Protein AF-A0A8S0FKM6-F1 (afdb_monomer_lite)

Sequence (165 aa):
MLRVPEDDEEQQLEALRQFKQAQLLRIAAADIAGTLPVMKVSDHLTWLAEAMIDAVVQQAWVQMVARYGKPNHLNEREGRGFAVVGYGKLGGWELGYSSDLDLIFLHDCPMDAMTDGEREIDGRQFYLRLAQRIMHLFSTRTSSGILYEVDARLRPSGAAGMLSS

Structure (mmCIF, N/CA/C/O backbone):
data_AF-A0A8S0FKM6-F1
#
_entry.id   AF-A0A8S0FKM6-F1
#
loop_
_atom_site.group_PDB
_atom_site.id
_atom_site.type_symbol
_atom_site.label_atom_id
_atom_site.label_alt_id
_atom_site.label_comp_id
_atom_site.label_asym_id
_atom_site.label_entity_id
_atom_site.label_seq_id
_atom_site.pdbx_PDB_ins_code
_atom_site.Cartn_x
_atom_site.Cartn_y
_atom_site.Cartn_z
_atom_site.occupancy
_atom_site.B_iso_or_equiv
_atom_site.auth_seq_id
_atom_site.auth_comp_id
_atom_site.auth_asym_id
_atom_site.auth_atom_id
_atom_site.pdbx_PDB_model_num
ATOM 1 N N . MET A 1 1 ? -22.240 -9.990 -7.623 1.00 38.94 1 MET A N 1
ATOM 2 C CA . MET A 1 1 ? -21.030 -9.168 -7.414 1.00 38.94 1 MET A CA 1
ATOM 3 C C . MET A 1 1 ? -20.635 -8.598 -8.764 1.00 38.94 1 MET A C 1
ATOM 5 O O . MET A 1 1 ? -20.341 -9.389 -9.650 1.00 38.94 1 MET A O 1
ATOM 9 N N . LEU A 1 2 ? -20.727 -7.276 -8.960 1.00 46.53 2 LEU A N 1
ATOM 10 C CA . LEU A 1 2 ? -20.174 -6.638 -10.160 1.00 46.53 2 LEU A CA 1
ATOM 11 C C . LEU A 1 2 ? -18.653 -6.823 -10.123 1.00 46.53 2 LEU A C 1
ATOM 13 O O . LEU A 1 2 ? -18.017 -6.458 -9.138 1.00 46.53 2 LEU A O 1
ATOM 17 N N . ARG A 1 3 ? -18.090 -7.435 -11.163 1.00 65.31 3 ARG A N 1
ATOM 18 C CA . ARG A 1 3 ? -16.643 -7.538 -11.342 1.00 65.31 3 ARG A CA 1
ATOM 19 C C . ARG A 1 3 ? -16.180 -6.181 -11.875 1.00 65.31 3 ARG A C 1
ATOM 21 O O . ARG A 1 3 ? -16.678 -5.755 -12.914 1.00 65.31 3 ARG A O 1
ATOM 28 N N . VAL A 1 4 ? -15.320 -5.484 -11.134 1.00 70.00 4 VAL A N 1
ATOM 29 C CA . VAL A 1 4 ? -14.743 -4.212 -11.595 1.00 70.00 4 VAL A CA 1
ATOM 30 C C . VAL A 1 4 ? -13.893 -4.507 -12.836 1.00 70.00 4 VAL A C 1
ATOM 32 O O . VAL A 1 4 ? -13.130 -5.476 -12.791 1.00 70.00 4 VAL A O 1
ATOM 35 N N . PRO A 1 5 ? -14.036 -3.749 -13.937 1.00 72.50 5 PRO A N 1
ATOM 36 C CA . PRO A 1 5 ? -13.215 -3.943 -15.128 1.00 72.50 5 PRO A CA 1
ATOM 37 C C . PRO A 1 5 ? -11.721 -3.878 -14.789 1.00 72.50 5 PRO A C 1
ATOM 39 O O . PRO A 1 5 ? -11.285 -3.006 -14.037 1.00 72.50 5 PRO A O 1
ATOM 42 N N . GLU A 1 6 ? -10.933 -4.810 -15.325 1.00 69.69 6 GLU A N 1
ATOM 43 C CA . GLU A 1 6 ? -9.497 -4.896 -15.017 1.00 69.69 6 GLU A CA 1
ATOM 44 C C . GLU A 1 6 ? -8.694 -3.729 -15.622 1.00 69.69 6 GLU A C 1
ATOM 46 O O . GLU A 1 6 ? -7.663 -3.343 -15.071 1.00 69.69 6 GLU A O 1
ATOM 51 N N . ASP A 1 7 ? -9.230 -3.116 -16.680 1.00 74.56 7 ASP A N 1
ATOM 52 C CA . ASP A 1 7 ? -8.584 -2.052 -17.454 1.00 74.56 7 ASP A CA 1
ATOM 53 C C . ASP A 1 7 ? -8.965 -0.631 -16.994 1.00 74.56 7 ASP A C 1
ATOM 55 O O . ASP A 1 7 ? -8.400 0.349 -17.481 1.00 74.56 7 ASP A O 1
ATOM 59 N N . ASP A 1 8 ? -9.917 -0.498 -16.061 1.00 84.62 8 ASP A N 1
ATOM 60 C CA . ASP A 1 8 ? -10.377 0.797 -15.548 1.00 84.62 8 ASP A CA 1
ATOM 61 C C . ASP A 1 8 ? -9.765 1.086 -14.170 1.00 84.62 8 ASP A C 1
ATOM 63 O O . ASP A 1 8 ? -10.260 0.669 -13.119 1.00 84.62 8 ASP A O 1
ATOM 67 N N . GLU A 1 9 ? -8.645 1.807 -14.186 1.00 83.69 9 GLU A N 1
ATOM 68 C CA . GLU A 1 9 ? -7.912 2.197 -12.983 1.00 83.69 9 GLU A CA 1
ATOM 69 C C . GLU A 1 9 ? -8.753 3.025 -12.010 1.00 83.69 9 GLU A C 1
ATOM 71 O O . GLU A 1 9 ? -8.644 2.828 -10.798 1.00 83.69 9 GLU A O 1
ATOM 76 N N . GLU A 1 10 ? -9.583 3.938 -12.517 1.00 85.25 10 GLU A N 1
ATOM 77 C CA . GLU A 1 10 ? -10.393 4.821 -11.682 1.00 85.25 10 GLU A CA 1
ATOM 78 C C . GLU A 1 10 ? -11.439 4.007 -10.917 1.00 85.25 10 GLU A C 1
ATOM 80 O O . GLU A 1 10 ? -11.568 4.154 -9.699 1.00 85.25 10 GLU A O 1
ATOM 85 N N . GLN A 1 11 ? -12.108 3.069 -11.594 1.00 87.75 11 GLN A N 1
ATOM 86 C CA . GLN A 1 11 ? -13.060 2.169 -10.944 1.00 87.75 11 GLN A CA 1
ATOM 87 C C . GLN A 1 11 ? -12.388 1.223 -9.943 1.00 87.75 11 GLN A C 1
ATOM 89 O O . GLN A 1 11 ? -12.953 0.967 -8.877 1.00 87.75 11 GLN A O 1
ATOM 94 N N . GLN A 1 12 ? -11.183 0.718 -10.231 1.00 88.44 12 GLN A N 1
ATOM 95 C CA . GLN A 1 12 ? -10.432 -0.101 -9.270 1.00 88.44 12 GLN A CA 1
ATOM 96 C C . GLN A 1 12 ? -10.059 0.692 -8.017 1.00 88.44 12 GLN A C 1
ATOM 98 O O . GLN A 1 12 ? -10.246 0.221 -6.891 1.00 88.44 12 GLN A O 1
ATOM 103 N N . LEU A 1 13 ? -9.578 1.921 -8.203 1.00 88.75 13 LEU A N 1
ATOM 104 C CA . LEU A 1 13 ? -9.240 2.825 -7.111 1.00 88.75 13 LEU A CA 1
ATOM 105 C C . LEU A 1 13 ? -10.466 3.168 -6.261 1.00 88.75 13 LEU A C 1
ATOM 107 O O . LEU A 1 13 ? -10.387 3.155 -5.027 1.00 88.75 13 LEU A O 1
ATOM 111 N N . GLU A 1 14 ? -11.591 3.463 -6.898 1.00 91.81 14 GLU A N 1
ATOM 112 C CA . GLU A 1 14 ? -12.848 3.752 -6.217 1.00 91.81 14 GLU A CA 1
ATOM 113 C C . GLU A 1 14 ? -13.343 2.524 -5.431 1.00 91.81 14 GLU A C 1
ATOM 115 O O . GLU A 1 14 ? -13.684 2.646 -4.254 1.00 91.81 14 GLU A O 1
ATOM 120 N N . ALA A 1 15 ? -13.275 1.320 -6.010 1.00 92.50 15 ALA A N 1
ATOM 121 C CA . ALA A 1 15 ? -13.675 0.084 -5.337 1.00 92.50 15 ALA A CA 1
ATOM 122 C C . ALA A 1 15 ? -12.842 -0.210 -4.076 1.00 92.50 15 ALA A C 1
ATOM 124 O O . ALA A 1 15 ? -13.405 -0.566 -3.036 1.00 92.50 15 ALA A O 1
ATOM 125 N N . LEU A 1 16 ? -11.518 -0.011 -4.124 1.00 93.00 16 LEU A N 1
ATOM 126 C CA . LEU A 1 16 ? -10.648 -0.164 -2.948 1.00 93.00 16 LEU A CA 1
ATOM 127 C C . LEU A 1 16 ? -11.023 0.818 -1.830 1.00 93.00 16 LEU A C 1
ATOM 129 O O . LEU A 1 16 ? -11.056 0.452 -0.653 1.00 93.00 16 LEU A O 1
ATOM 133 N N . ARG A 1 17 ? -11.357 2.062 -2.186 1.00 93.62 17 ARG A N 1
ATOM 134 C CA . ARG A 1 17 ? -11.758 3.091 -1.214 1.00 93.62 17 ARG A CA 1
ATOM 135 C C . ARG A 1 17 ? -13.113 2.782 -0.597 1.00 93.62 17 ARG A C 1
ATOM 137 O O . ARG A 1 17 ? -13.242 2.841 0.624 1.00 93.62 17 ARG A O 1
ATOM 144 N N . GLN A 1 18 ? -14.092 2.387 -1.406 1.00 93.94 18 GLN A N 1
ATOM 145 C CA . GLN A 1 18 ? -15.401 1.953 -0.916 1.00 93.94 18 GLN A CA 1
ATOM 146 C C . GLN A 1 18 ? -15.272 0.751 0.022 1.00 93.94 18 GLN A C 1
ATOM 148 O O . GLN A 1 18 ? -15.884 0.733 1.091 1.00 93.94 18 GLN A O 1
ATOM 153 N N . PHE A 1 19 ? -14.425 -0.222 -0.329 1.00 95.12 19 PHE A N 1
ATOM 154 C CA . PHE A 1 19 ? -14.146 -1.366 0.529 1.00 95.12 19 PHE A CA 1
ATOM 155 C C . PHE A 1 19 ? -13.530 -0.936 1.864 1.00 95.12 19 PHE A C 1
ATOM 157 O O . PHE A 1 19 ? -14.043 -1.330 2.914 1.00 95.12 19 PHE A O 1
ATOM 164 N N . LYS A 1 20 ? -12.493 -0.085 1.849 1.00 95.19 20 LYS A N 1
ATOM 165 C CA . LYS A 1 20 ? -11.890 0.459 3.075 1.00 95.19 20 LYS A CA 1
ATOM 166 C C . LYS A 1 20 ? -12.948 1.123 3.960 1.00 95.19 20 LYS A C 1
ATOM 168 O O . LYS A 1 20 ? -13.048 0.781 5.135 1.00 95.19 20 LYS A O 1
ATOM 173 N N . GLN A 1 21 ? -13.748 2.037 3.411 1.00 94.56 21 GLN A N 1
ATOM 174 C CA . GLN A 1 21 ? -14.770 2.763 4.175 1.00 94.56 21 GLN A CA 1
ATOM 175 C C . GLN A 1 21 ? -15.820 1.818 4.771 1.00 94.56 21 GLN A C 1
ATOM 177 O O . GLN A 1 21 ? -16.169 1.939 5.945 1.00 94.56 21 GLN A O 1
ATOM 182 N N . ALA A 1 22 ? -16.270 0.824 4.001 1.00 95.56 22 ALA A N 1
ATOM 183 C CA . ALA A 1 22 ? -17.206 -0.183 4.486 1.00 95.56 22 ALA A CA 1
ATOM 184 C C . ALA A 1 22 ? -16.621 -1.015 5.641 1.00 95.56 22 ALA A C 1
ATOM 186 O O . ALA A 1 22 ? -17.323 -1.287 6.615 1.00 95.56 22 ALA A O 1
ATOM 187 N N . GLN A 1 23 ? -15.344 -1.409 5.568 1.00 96.25 23 GLN A N 1
ATOM 188 C CA . GLN A 1 23 ? -14.696 -2.148 6.656 1.00 96.25 23 GLN A CA 1
ATOM 189 C C . GLN A 1 23 ? -14.466 -1.275 7.890 1.00 96.25 23 GLN A C 1
ATOM 191 O O . GLN A 1 23 ? -14.756 -1.726 8.995 1.00 96.25 23 GLN A O 1
ATOM 196 N N . LEU A 1 24 ? -14.035 -0.020 7.726 1.00 95.00 24 LEU A N 1
ATOM 197 C CA . LEU A 1 24 ? -13.891 0.914 8.847 1.00 95.00 24 LEU A CA 1
ATOM 198 C C . LEU A 1 24 ? -15.218 1.118 9.580 1.00 95.00 24 LEU A C 1
ATOM 200 O O . LEU A 1 24 ? -15.252 1.039 10.805 1.00 95.00 24 LEU A O 1
ATOM 204 N N . LEU A 1 25 ? -16.315 1.303 8.838 1.00 95.19 25 LEU A N 1
ATOM 205 C CA . LEU A 1 25 ? -17.650 1.417 9.419 1.00 95.19 25 LEU A CA 1
ATOM 206 C C . LEU A 1 25 ? -18.032 0.159 10.207 1.00 95.19 25 LEU A C 1
ATOM 208 O O . LEU A 1 25 ? -18.565 0.265 11.307 1.00 95.19 25 LEU A O 1
ATOM 212 N N . ARG A 1 26 ? -17.752 -1.033 9.669 1.00 94.81 26 ARG A N 1
AT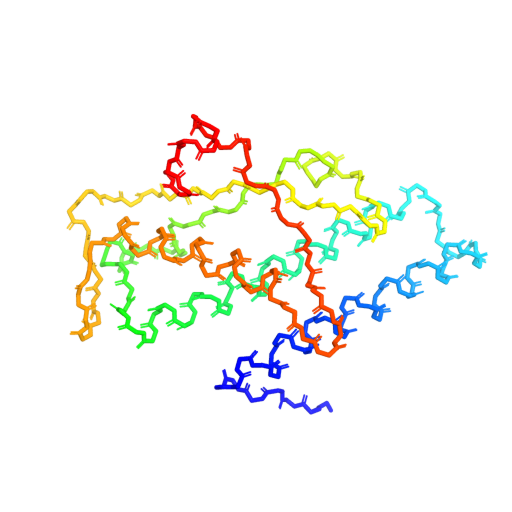OM 213 C CA . ARG A 1 26 ? -18.043 -2.304 10.351 1.00 94.81 26 ARG A CA 1
ATOM 214 C C . ARG A 1 26 ? -17.224 -2.479 11.626 1.00 94.81 26 ARG A C 1
ATOM 216 O O . ARG A 1 26 ? -17.784 -2.910 12.628 1.00 94.81 26 ARG A O 1
ATOM 223 N N . ILE A 1 27 ? -15.935 -2.143 11.591 1.00 94.19 27 ILE A N 1
ATOM 224 C CA . ILE A 1 27 ? -15.045 -2.208 12.758 1.00 94.19 27 ILE A CA 1
ATOM 225 C C . ILE A 1 27 ? -15.536 -1.229 13.832 1.00 94.19 27 ILE A C 1
ATOM 227 O O . ILE A 1 27 ? -15.757 -1.642 14.967 1.00 94.19 27 ILE A O 1
ATOM 231 N N . ALA A 1 28 ? -15.817 0.022 13.455 1.00 93.62 28 ALA A N 1
ATOM 232 C CA . ALA A 1 28 ? -16.318 1.045 14.371 1.00 93.62 28 ALA A CA 1
ATOM 233 C C . ALA A 1 28 ? -17.689 0.690 14.964 1.00 93.62 28 ALA A C 1
ATOM 235 O O . ALA A 1 28 ? -17.916 0.860 16.158 1.00 93.62 28 ALA A O 1
ATOM 236 N N . ALA A 1 29 ? -18.606 0.159 14.153 1.00 94.56 29 ALA A N 1
ATOM 237 C CA . ALA A 1 29 ? -19.908 -0.285 14.635 1.00 94.56 29 ALA A CA 1
ATOM 238 C C . ALA A 1 29 ? -19.778 -1.451 15.626 1.00 94.56 29 ALA A C 1
ATOM 240 O O . ALA A 1 29 ? -20.476 -1.468 16.638 1.00 94.56 29 ALA A O 1
ATOM 241 N N . ALA A 1 30 ? -18.881 -2.406 15.360 1.00 92.75 30 ALA A N 1
ATOM 242 C CA . ALA A 1 30 ? -18.658 -3.546 16.242 1.00 92.75 30 ALA A CA 1
ATOM 243 C C . ALA A 1 30 ? -18.027 -3.139 17.584 1.00 92.75 30 ALA A C 1
ATOM 245 O O . ALA A 1 30 ? -18.409 -3.697 18.616 1.00 92.75 30 ALA A O 1
ATOM 246 N N . ASP A 1 31 ? -17.115 -2.164 17.557 1.00 92.88 31 ASP A N 1
ATOM 247 C CA . ASP A 1 31 ? -16.485 -1.530 18.723 1.00 92.88 31 ASP A CA 1
ATOM 248 C C . ASP A 1 31 ? -17.529 -0.790 19.581 1.00 92.88 31 ASP A C 1
ATOM 250 O O . ASP A 1 31 ? -17.729 -1.119 20.750 1.00 92.88 31 ASP A O 1
ATOM 254 N N . ILE A 1 32 ? -18.322 0.103 18.972 1.00 92.75 32 ILE A N 1
ATOM 255 C CA . ILE A 1 32 ? -19.393 0.852 19.661 1.00 92.75 32 ILE A CA 1
ATOM 256 C C . ILE A 1 32 ? -20.467 -0.082 20.237 1.00 92.75 32 ILE A C 1
ATOM 258 O O . ILE A 1 32 ? -20.979 0.158 21.330 1.00 92.75 32 ILE A O 1
ATOM 262 N N . ALA A 1 33 ? -20.816 -1.155 19.523 1.00 94.25 33 ALA A N 1
ATOM 263 C CA . ALA A 1 33 ? -21.779 -2.149 19.992 1.00 94.25 33 ALA A CA 1
ATOM 264 C C . ALA A 1 33 ? -21.212 -3.091 21.075 1.00 94.25 33 ALA A C 1
ATOM 266 O O . ALA A 1 33 ? -21.949 -3.933 21.587 1.00 94.25 33 ALA A O 1
ATOM 267 N N . GLY A 1 34 ? -19.915 -3.002 21.400 1.00 90.88 34 GLY A N 1
ATOM 268 C CA . GLY A 1 34 ? -19.243 -3.884 22.360 1.00 90.88 34 GLY A CA 1
ATOM 269 C C . GLY A 1 34 ? -19.083 -5.332 21.881 1.00 90.88 34 GLY A C 1
ATOM 270 O O . GLY A 1 34 ? -18.774 -6.220 22.672 1.00 90.88 34 GLY A O 1
ATOM 271 N N . THR A 1 35 ? -19.304 -5.588 20.590 1.00 92.75 35 THR A N 1
ATOM 272 C CA . THR A 1 35 ? -19.178 -6.920 19.968 1.00 92.75 35 THR A CA 1
ATOM 273 C C . THR A 1 35 ? -17.753 -7.232 19.509 1.00 92.75 35 THR A C 1
ATOM 275 O O . THR A 1 35 ? -17.421 -8.396 19.290 1.00 92.75 35 THR A O 1
ATOM 278 N N . LEU A 1 36 ? -16.904 -6.206 19.400 1.00 87.56 36 LEU A N 1
ATOM 279 C CA . LEU A 1 36 ? -15.470 -6.318 19.173 1.00 87.56 36 LEU A CA 1
ATOM 280 C C . LEU A 1 36 ? -14.733 -5.722 20.381 1.00 87.56 36 LEU A C 1
ATOM 282 O O . LEU A 1 36 ? -14.937 -4.549 20.685 1.00 87.56 36 LEU A O 1
ATOM 286 N N . PRO A 1 37 ? -13.873 -6.484 21.079 1.00 86.75 37 PRO A N 1
ATOM 287 C CA . PRO A 1 37 ? -13.053 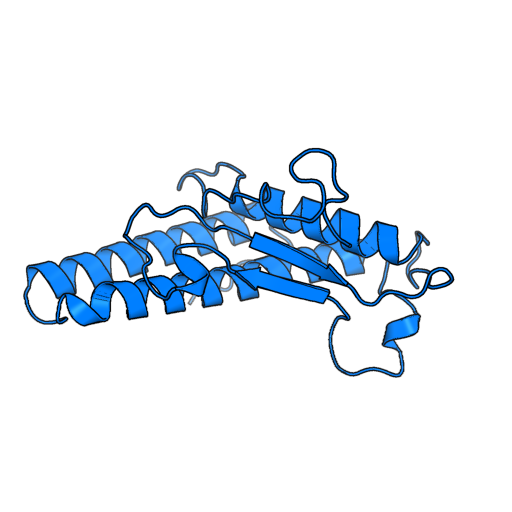-5.921 22.144 1.00 86.75 37 PRO A CA 1
ATOM 288 C C . PRO A 1 37 ? -12.137 -4.821 21.600 1.00 86.75 37 PRO A C 1
ATOM 290 O O . PRO A 1 37 ? -11.469 -5.034 20.591 1.00 86.75 37 PRO A O 1
ATOM 293 N N . VAL A 1 38 ? -12.024 -3.693 22.307 1.00 83.69 38 VAL A N 1
ATOM 294 C CA . VAL A 1 38 ? -11.165 -2.561 21.900 1.00 83.69 38 VAL A CA 1
ATOM 295 C C . VAL A 1 38 ? -9.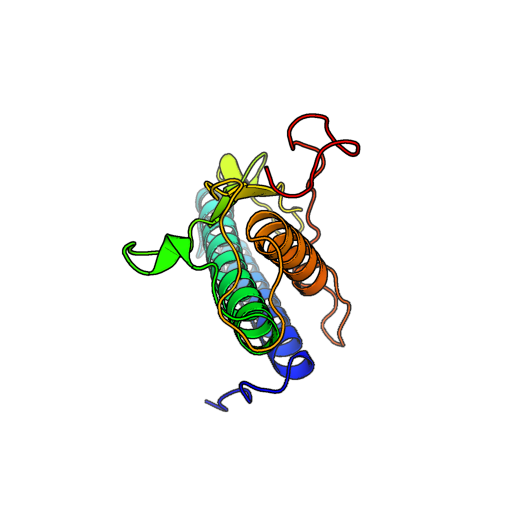718 -2.986 21.616 1.00 83.69 38 VAL A C 1
ATOM 297 O O . VAL A 1 38 ? -9.104 -2.534 20.657 1.00 83.69 38 VAL A O 1
ATOM 300 N N . MET A 1 39 ? -9.205 -3.959 22.377 1.00 83.12 39 MET A N 1
ATOM 301 C CA . MET A 1 39 ? -7.864 -4.535 22.199 1.00 83.12 39 MET A CA 1
ATOM 302 C C . MET A 1 39 ? -7.669 -5.254 20.855 1.00 83.12 39 MET A C 1
ATOM 304 O O . MET A 1 39 ? -6.542 -5.558 20.490 1.00 83.12 39 MET A O 1
ATOM 308 N N . LYS A 1 40 ? -8.754 -5.563 20.138 1.00 90.94 40 LYS A N 1
ATOM 309 C CA . LYS A 1 40 ? -8.749 -6.199 18.816 1.00 90.94 40 LYS A CA 1
ATOM 310 C C . LYS A 1 40 ? -8.980 -5.219 17.674 1.00 90.94 40 LYS A C 1
ATOM 312 O O . LYS A 1 40 ? -8.784 -5.593 16.523 1.00 90.94 40 LYS A O 1
ATOM 317 N N . VAL A 1 41 ? -9.352 -3.972 17.953 1.00 92.88 41 VAL A N 1
ATOM 318 C CA . VAL A 1 41 ? -9.590 -2.969 16.905 1.00 92.88 41 VAL A CA 1
ATOM 319 C C . VAL A 1 41 ? -8.321 -2.736 16.081 1.00 92.88 41 VAL A C 1
ATOM 321 O O . VAL A 1 41 ? -8.381 -2.819 14.855 1.00 92.88 41 VAL A O 1
ATOM 324 N N . SER A 1 42 ? -7.169 -2.546 16.732 1.00 93.12 42 SER A N 1
ATOM 325 C CA . SER A 1 42 ? -5.886 -2.349 16.041 1.00 93.12 42 SER A CA 1
ATOM 326 C C . SER A 1 42 ? -5.483 -3.552 15.189 1.00 93.12 42 SER A C 1
ATOM 328 O O . SER A 1 42 ? -5.018 -3.361 14.065 1.00 93.12 42 SER A O 1
ATOM 330 N N . ASP A 1 43 ? -5.742 -4.781 15.657 1.00 94.25 43 ASP A N 1
ATOM 331 C CA . ASP A 1 43 ? -5.517 -6.000 14.868 1.00 94.25 43 ASP A CA 1
ATOM 332 C C . ASP A 1 43 ? -6.332 -5.935 13.567 1.00 94.25 43 ASP A C 1
ATOM 334 O O . ASP A 1 43 ? -5.784 -6.060 12.475 1.00 94.25 43 ASP A O 1
ATOM 338 N N . HIS A 1 44 ? -7.643 -5.683 13.660 1.00 94.81 44 HIS A N 1
ATOM 339 C CA . HIS A 1 44 ? -8.532 -5.610 12.494 1.00 94.81 44 HIS A CA 1
ATOM 340 C C . HIS A 1 44 ? -8.140 -4.502 11.509 1.00 94.81 44 HIS A C 1
ATOM 342 O O . HIS A 1 44 ? -8.224 -4.697 10.295 1.00 94.81 44 HIS A O 1
ATOM 348 N N . LEU A 1 45 ? -7.709 -3.348 12.017 1.00 95.75 45 LEU A N 1
ATOM 349 C CA . LEU A 1 45 ? -7.231 -2.242 11.189 1.00 95.75 45 LEU A CA 1
ATOM 350 C C . LEU A 1 45 ? -5.902 -2.576 10.502 1.00 95.75 45 LEU A C 1
ATOM 352 O O . LEU A 1 45 ? -5.709 -2.195 9.348 1.00 95.75 45 LEU A O 1
ATOM 356 N N . THR A 1 46 ? -5.025 -3.321 11.175 1.00 95.44 46 THR A N 1
ATOM 357 C CA . THR A 1 46 ? -3.748 -3.793 10.623 1.00 95.44 46 THR A CA 1
ATOM 358 C C . THR A 1 46 ? -3.972 -4.805 9.507 1.00 95.44 46 THR A C 1
ATOM 360 O O . THR A 1 46 ? -3.493 -4.591 8.395 1.00 95.44 46 THR A O 1
ATOM 363 N N . TRP A 1 47 ? -4.822 -5.810 9.730 1.00 96.25 47 TRP A N 1
ATOM 364 C CA . TRP A 1 47 ? -5.221 -6.760 8.685 1.00 96.25 47 TRP A CA 1
ATOM 365 C C . TRP A 1 47 ? -5.850 -6.073 7.470 1.00 96.25 47 TRP A C 1
ATOM 367 O O . TRP A 1 47 ? -5.578 -6.440 6.326 1.00 96.25 47 TRP A O 1
ATOM 377 N N . LEU A 1 48 ? -6.693 -5.061 7.704 1.00 96.44 48 LEU A N 1
ATOM 378 C CA . LEU A 1 48 ? -7.277 -4.272 6.625 1.00 96.44 48 LEU A CA 1
ATOM 379 C C . LEU A 1 48 ? -6.192 -3.540 5.827 1.00 96.44 48 LEU A C 1
ATOM 381 O O . LEU A 1 48 ? -6.219 -3.583 4.599 1.00 96.44 48 LEU A O 1
ATOM 385 N N . ALA A 1 49 ? -5.247 -2.884 6.502 1.00 95.88 49 ALA A N 1
ATOM 386 C CA . ALA A 1 49 ? -4.160 -2.169 5.843 1.00 95.88 49 ALA A CA 1
ATOM 387 C C . ALA A 1 49 ? -3.282 -3.110 5.003 1.00 95.88 49 ALA A C 1
ATOM 389 O O . ALA A 1 49 ? -3.004 -2.792 3.849 1.00 95.88 49 ALA A O 1
ATOM 390 N N . GLU A 1 50 ? -2.916 -4.282 5.525 1.00 96.06 50 GLU A N 1
ATOM 391 C CA . GLU A 1 50 ? -2.138 -5.288 4.789 1.00 96.06 50 GLU A CA 1
ATOM 392 C C . GLU A 1 50 ? -2.862 -5.776 3.529 1.00 96.06 50 GLU A C 1
ATOM 394 O O . GLU A 1 50 ? -2.272 -5.800 2.448 1.00 96.06 50 GLU A O 1
ATOM 399 N N . ALA A 1 51 ? -4.162 -6.075 3.628 1.00 96.69 51 ALA A N 1
ATOM 400 C CA . ALA A 1 51 ? -4.966 -6.471 2.472 1.00 96.69 51 ALA A CA 1
ATOM 401 C C . ALA A 1 51 ? -5.043 -5.362 1.406 1.00 96.69 51 ALA A C 1
ATOM 403 O O . ALA A 1 51 ? -5.032 -5.643 0.207 1.00 96.69 51 ALA A O 1
ATOM 404 N N . MET A 1 52 ? -5.108 -4.093 1.825 1.00 95.94 52 MET A N 1
ATOM 405 C CA . MET A 1 52 ? -5.075 -2.960 0.896 1.00 95.94 52 MET A CA 1
ATOM 406 C C . MET A 1 52 ? -3.696 -2.794 0.249 1.00 95.94 52 MET A C 1
ATOM 408 O O . MET A 1 52 ? -3.627 -2.510 -0.945 1.00 95.94 52 MET A O 1
ATOM 412 N N . ILE A 1 53 ? -2.608 -2.992 0.999 1.00 96.44 53 ILE A N 1
ATOM 413 C CA . ILE A 1 53 ? -1.241 -2.962 0.461 1.00 96.44 53 ILE A CA 1
ATOM 414 C C . ILE A 1 53 ? -1.064 -4.039 -0.605 1.00 96.44 53 ILE A C 1
ATOM 416 O O . ILE A 1 53 ? -0.602 -3.719 -1.700 1.00 96.44 53 ILE A O 1
ATOM 420 N N . ASP A 1 54 ? -1.477 -5.275 -0.332 1.00 96.75 54 ASP A N 1
ATOM 421 C CA . ASP A 1 54 ? -1.372 -6.371 -1.298 1.00 96.75 54 ASP A CA 1
ATOM 422 C C . ASP A 1 54 ? -2.127 -6.058 -2.601 1.00 96.75 54 ASP A C 1
ATOM 424 O O . ASP A 1 54 ? -1.556 -6.129 -3.694 1.00 96.75 54 ASP A O 1
ATOM 428 N N . ALA A 1 55 ? -3.374 -5.587 -2.489 1.00 95.94 55 ALA A N 1
ATOM 429 C CA . ALA A 1 55 ? -4.185 -5.217 -3.646 1.00 95.94 55 ALA A CA 1
ATOM 430 C C . ALA A 1 55 ? -3.566 -4.069 -4.466 1.00 95.94 55 ALA A C 1
ATOM 432 O O . ALA A 1 55 ? -3.535 -4.127 -5.697 1.00 95.94 55 ALA A O 1
ATOM 433 N N . VAL A 1 56 ? -3.024 -3.041 -3.804 1.00 96.31 56 VAL A N 1
ATOM 434 C CA . VAL A 1 56 ? -2.361 -1.915 -4.482 1.00 96.31 56 VAL A CA 1
ATOM 435 C C . VAL A 1 56 ? -1.070 -2.360 -5.169 1.00 96.31 56 VAL A C 1
ATOM 437 O O . VAL A 1 56 ? -0.820 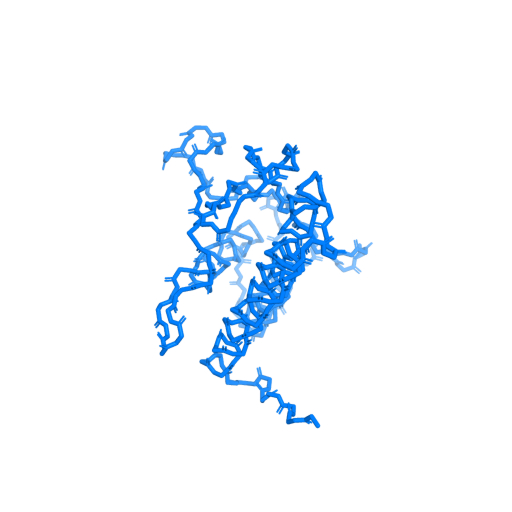-1.968 -6.310 1.00 96.31 56 VAL A O 1
ATOM 440 N N . VAL A 1 57 ? -0.254 -3.192 -4.516 1.00 96.81 57 VAL A N 1
ATOM 441 C CA . VAL A 1 57 ? 0.976 -3.739 -5.111 1.00 96.81 57 VAL A CA 1
ATOM 442 C C . VAL A 1 57 ? 0.637 -4.597 -6.327 1.00 96.81 57 VAL A C 1
ATOM 444 O O . VAL A 1 57 ? 1.288 -4.463 -7.363 1.00 96.81 57 VAL A O 1
ATOM 447 N N . GLN A 1 58 ? -0.394 -5.441 -6.237 1.00 95.69 58 GLN A N 1
ATOM 448 C CA . GLN A 1 58 ? -0.898 -6.235 -7.357 1.00 95.69 58 GLN A CA 1
ATOM 449 C C . GLN A 1 58 ? -1.299 -5.345 -8.540 1.00 95.69 58 GLN A C 1
ATOM 451 O O . GLN A 1 58 ? -0.870 -5.593 -9.668 1.00 95.69 58 GLN A O 1
ATOM 456 N N . GLN A 1 59 ? -2.093 -4.304 -8.291 1.00 94.62 59 GLN A N 1
ATOM 457 C CA . GLN A 1 59 ? -2.563 -3.395 -9.334 1.00 94.62 59 GLN A CA 1
ATOM 458 C C . GLN A 1 59 ? -1.400 -2.636 -9.991 1.00 94.62 59 GLN A C 1
ATOM 460 O O . GLN A 1 59 ? -1.285 -2.606 -11.218 1.00 94.62 59 GLN A O 1
ATOM 465 N N . ALA A 1 60 ? -0.493 -2.075 -9.187 1.00 96.12 60 ALA A N 1
ATOM 466 C CA . ALA A 1 60 ? 0.689 -1.383 -9.690 1.00 96.12 60 ALA A CA 1
ATOM 467 C C . ALA A 1 60 ? 1.589 -2.320 -10.509 1.00 96.12 60 ALA A C 1
ATOM 469 O O . ALA A 1 60 ? 2.087 -1.932 -11.565 1.00 96.12 60 ALA A O 1
ATOM 470 N N . TRP A 1 61 ? 1.759 -3.566 -10.058 1.00 96.69 61 TRP A N 1
ATOM 471 C CA . TRP A 1 61 ? 2.545 -4.578 -10.757 1.00 96.69 61 TRP A CA 1
ATOM 4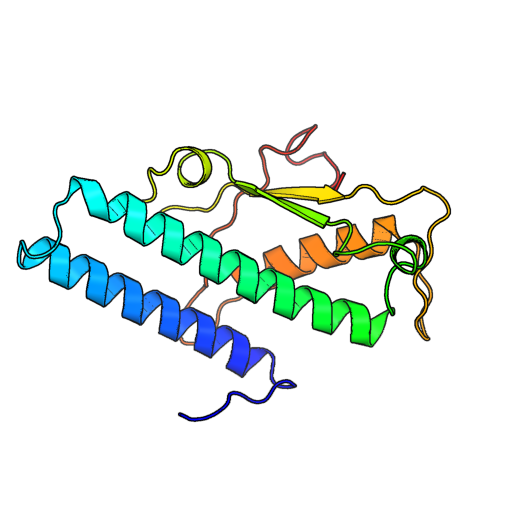72 C C . TRP A 1 61 ? 1.990 -4.873 -12.149 1.00 96.69 61 TRP A C 1
ATOM 474 O O . TRP A 1 61 ? 2.738 -4.812 -13.122 1.00 96.69 61 TRP A O 1
ATOM 484 N N . VAL A 1 62 ? 0.684 -5.139 -12.260 1.00 95.12 62 VAL A N 1
ATOM 485 C CA . VAL A 1 62 ? 0.023 -5.407 -13.550 1.00 95.12 62 VAL A CA 1
ATOM 486 C C . VAL A 1 62 ? 0.247 -4.249 -14.524 1.00 95.12 62 VAL A C 1
ATOM 488 O O . VAL A 1 62 ? 0.642 -4.473 -15.666 1.00 95.12 62 VAL A O 1
ATOM 491 N N . GLN A 1 63 ? 0.089 -3.009 -14.060 1.00 93.56 63 GLN A N 1
ATOM 492 C CA . GLN A 1 63 ? 0.273 -1.816 -14.888 1.00 93.56 63 GLN A CA 1
ATOM 493 C C . GLN A 1 63 ? 1.728 -1.613 -15.333 1.00 93.56 63 GLN A C 1
ATOM 495 O O . GLN A 1 63 ? 1.978 -1.198 -16.466 1.00 93.56 63 GLN A O 1
ATOM 500 N N . MET A 1 64 ? 2.700 -1.891 -14.459 1.00 95.69 64 MET A N 1
ATOM 501 C CA . MET A 1 64 ? 4.118 -1.801 -14.818 1.00 95.69 64 MET A CA 1
ATOM 502 C C . MET A 1 64 ? 4.510 -2.893 -15.812 1.00 95.69 64 MET A C 1
ATOM 504 O O . MET A 1 64 ? 5.159 -2.589 -16.811 1.00 95.69 64 MET A O 1
ATOM 508 N N . VAL A 1 65 ? 4.061 -4.131 -15.592 1.00 95.94 65 VAL A N 1
ATOM 509 C CA . VAL A 1 65 ? 4.343 -5.258 -16.490 1.00 95.94 65 VAL A CA 1
ATOM 510 C C . VAL A 1 65 ? 3.710 -5.059 -17.862 1.00 95.94 65 VAL A C 1
ATOM 512 O O . VAL A 1 65 ? 4.377 -5.287 -18.864 1.00 95.94 65 VAL A O 1
ATOM 515 N N . ALA A 1 66 ? 2.473 -4.565 -17.935 1.00 94.19 66 ALA A N 1
ATOM 516 C CA . ALA A 1 66 ? 1.821 -4.278 -19.213 1.00 94.19 66 ALA A CA 1
ATOM 517 C C . ALA A 1 66 ? 2.603 -3.261 -20.067 1.00 94.19 66 ALA A C 1
ATOM 519 O O . ALA A 1 66 ? 2.534 -3.297 -21.292 1.00 94.19 66 ALA A O 1
ATOM 520 N N . ARG A 1 67 ? 3.352 -2.352 -19.430 1.00 94.81 67 ARG A N 1
ATOM 521 C CA . ARG A 1 67 ? 4.086 -1.280 -20.114 1.00 94.81 67 ARG A CA 1
ATOM 522 C C . ARG A 1 67 ? 5.547 -1.608 -20.411 1.00 94.81 67 ARG A C 1
ATOM 524 O O . ARG A 1 67 ? 6.069 -1.147 -21.424 1.00 94.81 67 ARG A O 1
ATOM 531 N N . TYR A 1 68 ? 6.218 -2.303 -19.500 1.00 96.56 68 TYR A N 1
ATOM 532 C CA . TYR A 1 68 ? 7.670 -2.501 -19.536 1.00 96.56 68 TYR A CA 1
ATOM 533 C C . TYR A 1 68 ? 8.074 -3.973 -19.615 1.00 96.56 68 TYR A C 1
ATOM 535 O O . TYR A 1 68 ? 9.243 -4.256 -19.851 1.00 96.56 68 TYR A O 1
ATOM 543 N N . GLY A 1 69 ? 7.135 -4.903 -19.435 1.00 96.62 69 GLY A N 1
ATOM 544 C CA . GLY A 1 69 ? 7.438 -6.301 -19.144 1.00 96.62 69 GLY A CA 1
ATOM 545 C C . GLY A 1 69 ? 7.895 -6.502 -17.699 1.00 96.62 69 GLY A C 1
ATOM 546 O O . GLY A 1 69 ? 7.774 -5.613 -16.854 1.00 96.62 69 GLY A O 1
ATOM 547 N N . LYS A 1 70 ? 8.399 -7.692 -17.391 1.00 96.56 70 LYS A N 1
ATOM 548 C CA . LYS A 1 70 ? 8.980 -8.057 -16.098 1.00 96.56 70 LYS A CA 1
ATOM 549 C C . LYS A 1 70 ? 10.503 -7.912 -16.144 1.00 96.56 70 LYS A C 1
ATOM 551 O O . LYS A 1 70 ? 11.108 -8.150 -17.186 1.00 96.56 70 LYS A O 1
ATOM 556 N N . PRO A 1 71 ? 11.157 -7.570 -15.022 1.00 96.75 71 PRO A N 1
ATOM 557 C CA . PRO A 1 71 ? 12.604 -7.704 -14.909 1.00 96.75 71 PRO A CA 1
ATOM 558 C C . PRO A 1 71 ? 13.069 -9.144 -15.198 1.00 96.75 71 PRO A C 1
ATOM 560 O O . PRO A 1 71 ? 12.600 -10.091 -14.569 1.00 96.75 71 PRO A O 1
ATOM 563 N N . ASN A 1 72 ? 14.021 -9.303 -16.113 1.00 95.19 72 ASN A N 1
ATOM 564 C CA . ASN A 1 72 ? 14.497 -10.587 -16.637 1.00 95.19 72 ASN A CA 1
ATOM 565 C C . ASN A 1 72 ? 15.104 -11.526 -15.574 1.00 95.19 72 ASN A C 1
ATOM 567 O O . ASN A 1 72 ? 14.999 -12.745 -15.700 1.00 95.19 72 ASN A O 1
ATOM 571 N N . HIS A 1 73 ? 15.671 -10.986 -14.489 1.00 93.75 73 HIS A N 1
ATOM 572 C CA . HIS A 1 73 ? 16.187 -11.771 -13.357 1.00 93.75 73 HIS A CA 1
ATOM 573 C C . HIS A 1 73 ? 15.100 -12.560 -12.601 1.00 93.75 73 HIS A C 1
ATOM 575 O O . HIS A 1 73 ? 15.424 -13.373 -11.738 1.00 93.75 73 HIS A O 1
ATOM 581 N N . LEU A 1 74 ? 13.816 -12.328 -12.898 1.00 94.25 74 LEU A N 1
ATOM 582 C CA . LEU A 1 74 ? 12.699 -13.067 -12.308 1.00 94.25 74 LEU A CA 1
ATOM 583 C C . LEU A 1 74 ? 12.359 -14.367 -13.049 1.00 94.25 74 LEU A C 1
ATOM 585 O O . LEU A 1 74 ? 11.564 -15.147 -12.538 1.00 94.25 74 LEU A O 1
ATOM 589 N N . ASN A 1 75 ? 12.942 -14.635 -14.223 1.00 87.75 75 ASN A N 1
ATOM 590 C CA . ASN A 1 75 ? 12.590 -15.811 -15.034 1.00 87.75 75 ASN A CA 1
ATOM 591 C C . ASN A 1 75 ? 12.831 -17.151 -14.319 1.00 87.75 75 ASN A C 1
ATOM 593 O O . ASN A 1 75 ? 12.096 -18.109 -14.543 1.00 87.75 75 ASN A O 1
ATOM 597 N N . GLU A 1 76 ? 13.831 -17.210 -13.440 1.00 85.88 76 GLU A N 1
ATOM 598 C CA . GLU A 1 76 ? 14.202 -18.411 -12.678 1.00 85.88 76 GLU A CA 1
ATOM 599 C C . GLU A 1 76 ? 13.772 -18.328 -11.206 1.00 85.88 76 GLU A C 1
ATOM 601 O O . GLU A 1 76 ? 14.242 -19.098 -10.367 1.00 85.88 76 GLU A O 1
ATOM 606 N N . ARG A 1 77 ? 12.900 -17.372 -10.862 1.00 87.69 77 ARG A N 1
ATOM 607 C CA . ARG A 1 77 ? 12.581 -17.054 -9.472 1.00 87.69 77 ARG A CA 1
ATOM 608 C C . ARG A 1 77 ? 11.085 -17.027 -9.210 1.00 87.69 77 ARG A C 1
ATOM 610 O O . ARG A 1 77 ? 10.309 -16.425 -9.945 1.00 87.69 77 ARG A O 1
ATOM 617 N N . GLU A 1 78 ? 10.687 -17.615 -8.088 1.00 85.94 78 GLU A N 1
ATOM 618 C CA . GLU A 1 78 ? 9.342 -17.425 -7.556 1.00 85.94 78 GLU A CA 1
ATOM 619 C C . GLU A 1 78 ? 9.228 -16.057 -6.866 1.00 85.94 78 GLU A C 1
ATOM 621 O O . GLU A 1 78 ? 10.063 -15.675 -6.042 1.00 85.94 78 GLU A O 1
ATOM 626 N N . GLY A 1 79 ? 8.174 -15.310 -7.197 1.00 90.44 79 GLY A N 1
ATOM 627 C CA . GLY A 1 79 ? 7.880 -14.006 -6.604 1.00 90.44 79 GLY A CA 1
ATOM 628 C C . GLY A 1 79 ? 8.275 -12.810 -7.474 1.00 90.44 79 GLY A C 1
ATOM 629 O O . GLY A 1 79 ? 8.552 -12.929 -8.663 1.00 90.44 79 GLY A O 1
ATOM 630 N N . ARG A 1 80 ? 8.215 -11.615 -6.873 1.00 93.50 80 ARG A N 1
ATOM 631 C CA . ARG A 1 80 ? 8.341 -10.327 -7.580 1.00 93.50 80 ARG A CA 1
ATOM 632 C C . ARG A 1 80 ? 9.673 -9.613 -7.388 1.00 93.50 80 ARG A C 1
ATOM 634 O O . ARG A 1 80 ? 9.819 -8.550 -7.964 1.00 93.50 80 ARG A O 1
ATOM 641 N N . GLY A 1 81 ? 10.582 -10.114 -6.546 1.00 93.94 81 GLY A N 1
ATOM 642 C CA . GLY A 1 81 ? 11.826 -9.400 -6.200 1.00 93.94 81 GLY A CA 1
ATOM 643 C C . GLY A 1 81 ? 11.602 -8.024 -5.548 1.00 93.94 81 GLY A C 1
ATOM 644 O O . GLY A 1 81 ? 12.474 -7.162 -5.599 1.00 93.94 81 GLY A O 1
ATOM 645 N N . PHE A 1 82 ? 10.416 -7.802 -4.967 1.00 96.44 82 PHE A N 1
ATOM 646 C CA . PHE A 1 82 ? 9.983 -6.539 -4.372 1.00 96.44 82 PHE A CA 1
ATOM 647 C C . PHE A 1 82 ? 9.291 -6.796 -3.037 1.00 96.44 82 PHE A C 1
ATOM 649 O O . PHE A 1 82 ? 8.458 -7.700 -2.940 1.00 96.44 82 PHE A O 1
ATOM 656 N N . ALA A 1 83 ? 9.603 -5.983 -2.031 1.00 95.06 83 ALA A N 1
ATOM 657 C CA . ALA A 1 83 ? 9.014 -6.070 -0.703 1.00 95.06 83 ALA A CA 1
ATOM 658 C C . ALA A 1 83 ? 8.544 -4.698 -0.206 1.00 95.06 83 ALA A C 1
ATOM 660 O O . ALA A 1 83 ? 9.189 -3.675 -0.445 1.00 95.06 83 ALA A O 1
ATOM 661 N N . VAL A 1 84 ? 7.428 -4.704 0.525 1.00 95.69 84 VAL A N 1
ATOM 662 C CA . VAL A 1 84 ? 6.917 -3.551 1.271 1.00 95.69 84 VAL A CA 1
ATOM 663 C C . VAL A 1 84 ? 7.137 -3.826 2.753 1.00 95.69 84 VAL A C 1
ATOM 665 O O . VAL A 1 84 ? 6.690 -4.853 3.260 1.00 95.69 84 VAL A O 1
ATOM 668 N N . VAL A 1 85 ? 7.822 -2.922 3.445 1.00 93.50 85 VAL A N 1
ATOM 669 C CA . VAL A 1 85 ? 8.086 -3.026 4.883 1.00 93.50 85 VAL A CA 1
ATOM 670 C C . VAL A 1 85 ? 7.284 -1.959 5.615 1.00 93.50 85 VAL A C 1
ATOM 672 O O . VAL A 1 85 ? 7.463 -0.768 5.360 1.00 93.50 85 VAL A O 1
ATOM 675 N N . GLY A 1 86 ? 6.408 -2.395 6.521 1.00 92.88 86 GLY A N 1
ATOM 676 C CA . GLY A 1 86 ? 5.625 -1.520 7.389 1.00 92.88 86 GLY A CA 1
ATOM 677 C C . GLY A 1 86 ? 6.392 -1.124 8.648 1.00 92.88 86 GLY A C 1
ATOM 678 O O . GLY A 1 86 ? 6.873 -1.983 9.383 1.00 92.88 86 GLY A O 1
ATOM 679 N N . TYR A 1 87 ? 6.485 0.176 8.906 1.00 89.94 87 TYR A N 1
ATOM 680 C CA . TYR A 1 87 ? 7.076 0.766 10.108 1.00 89.94 87 TYR A CA 1
ATOM 681 C C . TYR A 1 87 ? 5.997 1.382 11.008 1.00 89.94 87 TYR A C 1
ATOM 683 O O . TYR A 1 87 ? 4.797 1.284 10.736 1.00 89.94 87 TYR A O 1
ATOM 691 N N . GLY A 1 88 ? 6.431 1.989 12.116 1.00 89.81 88 GLY A N 1
ATOM 692 C CA . GLY A 1 88 ? 5.566 2.769 12.996 1.00 89.81 88 GLY A CA 1
ATOM 693 C C . GLY A 1 88 ? 4.377 1.961 13.507 1.00 89.81 88 GLY A C 1
ATOM 694 O O . GLY A 1 88 ? 4.529 0.826 13.958 1.00 89.81 88 GLY A O 1
ATOM 695 N N . LYS A 1 89 ? 3.181 2.545 13.405 1.00 91.38 89 LYS A N 1
ATOM 696 C CA . LYS A 1 89 ? 1.937 1.925 13.891 1.00 91.38 89 LYS A CA 1
ATOM 697 C C . LYS A 1 89 ? 1.554 0.668 13.113 1.00 91.38 89 LYS A C 1
ATOM 699 O O . LYS A 1 89 ? 0.976 -0.240 13.698 1.00 91.38 89 LYS A O 1
ATOM 704 N N . LEU A 1 90 ? 1.877 0.605 11.820 1.00 91.62 90 LEU A N 1
ATOM 705 C CA . LEU A 1 90 ? 1.637 -0.587 11.007 1.00 91.62 90 LEU A CA 1
ATOM 706 C C . LEU A 1 90 ? 2.541 -1.737 11.470 1.00 91.62 90 LEU A C 1
ATOM 708 O O . LEU A 1 90 ? 2.049 -2.814 11.780 1.00 91.62 90 LEU A O 1
ATOM 712 N N . GLY A 1 91 ? 3.849 -1.486 11.593 1.00 88.62 91 GLY A N 1
ATOM 713 C CA . GLY A 1 91 ? 4.808 -2.498 12.055 1.00 88.62 91 GLY A CA 1
ATOM 714 C C . GLY A 1 91 ? 4.598 -2.930 13.513 1.00 88.62 91 GLY A C 1
ATOM 715 O O . GLY A 1 91 ? 4.922 -4.058 13.876 1.00 88.62 91 GLY A O 1
ATOM 716 N N . GLY A 1 92 ? 4.038 -2.045 14.343 1.00 91.44 92 GLY A N 1
ATOM 717 C CA . GLY A 1 92 ? 3.735 -2.297 15.752 1.00 91.44 92 GLY A CA 1
ATOM 718 C C . GLY A 1 92 ? 2.356 -2.895 16.038 1.00 91.44 92 GLY A C 1
ATOM 719 O O . GLY A 1 92 ? 2.078 -3.156 17.201 1.00 91.44 92 GLY A O 1
ATOM 720 N N . TRP A 1 93 ? 1.504 -3.120 15.027 1.00 92.31 93 TRP A N 1
ATOM 721 C CA . TRP A 1 93 ? 0.112 -3.579 15.213 1.00 92.31 93 TRP A CA 1
ATOM 722 C C . TRP A 1 93 ? -0.764 -2.603 16.025 1.00 92.31 93 TRP A C 1
ATOM 724 O O . TRP A 1 93 ? -1.682 -2.985 16.748 1.00 92.31 93 TRP A O 1
ATOM 734 N N . GLU A 1 94 ? -0.509 -1.304 15.872 1.00 93.12 94 GLU A N 1
ATOM 735 C CA . GLU A 1 94 ? -1.135 -0.207 16.626 1.00 93.12 94 GLU A CA 1
ATOM 736 C C . GLU A 1 94 ? -1.879 0.778 15.704 1.00 93.12 94 GLU A C 1
ATOM 738 O O . GLU A 1 94 ? -1.946 1.988 15.953 1.00 93.12 94 GLU A O 1
ATOM 743 N N . LEU A 1 95 ? -2.429 0.293 14.586 1.00 93.81 95 LEU A N 1
ATOM 744 C CA . LEU A 1 95 ? -3.204 1.143 13.684 1.00 93.81 95 LEU A CA 1
ATOM 745 C C . LEU A 1 95 ? -4.510 1.623 14.334 1.00 93.81 95 LEU A C 1
ATOM 747 O O . LEU A 1 95 ? -5.249 0.857 14.939 1.00 93.81 95 LEU A O 1
ATOM 751 N N . GLY A 1 96 ? -4.808 2.909 14.146 1.00 92.25 96 GLY A N 1
ATOM 752 C CA . GLY A 1 96 ? -6.081 3.539 14.474 1.00 92.25 96 GLY A CA 1
ATOM 753 C C . GLY A 1 96 ? -6.836 3.921 13.200 1.00 92.25 96 GLY A C 1
ATOM 754 O O . GLY A 1 96 ? -6.289 3.866 12.097 1.00 92.25 96 GLY A O 1
ATOM 755 N N . TYR A 1 97 ? -8.097 4.332 13.343 1.00 90.25 97 TYR A N 1
ATOM 756 C CA . TYR A 1 97 ? -9.011 4.577 12.216 1.00 90.25 97 TYR A CA 1
ATOM 757 C C . TYR A 1 97 ? -8.488 5.575 11.165 1.00 90.25 97 TYR A C 1
ATOM 759 O O . TYR A 1 97 ? -8.813 5.453 9.985 1.00 90.25 97 TYR A O 1
ATOM 767 N N . SER A 1 98 ? -7.672 6.546 11.581 1.00 89.38 98 SER A N 1
ATOM 768 C CA . SER A 1 98 ? -7.082 7.581 10.723 1.00 89.38 98 SER A CA 1
ATOM 769 C C . SER A 1 98 ? -5.551 7.526 10.691 1.00 89.38 98 SER A C 1
ATOM 771 O O . SER A 1 98 ? -4.909 8.555 10.506 1.00 89.38 98 SER A O 1
ATOM 773 N N . SER A 1 99 ? -4.951 6.365 10.966 1.00 91.12 99 SER A N 1
ATOM 774 C CA . SER A 1 99 ? -3.496 6.220 10.911 1.00 91.12 99 SER A CA 1
ATOM 775 C C . SER A 1 99 ? -2.965 6.286 9.481 1.00 91.12 99 SER A C 1
ATOM 777 O O . SER A 1 99 ? -3.511 5.644 8.581 1.00 91.12 99 SER A O 1
ATOM 779 N N . ASP A 1 100 ? -1.848 6.991 9.324 1.00 93.00 100 ASP A N 1
ATOM 780 C CA . ASP A 1 100 ? -0.986 6.919 8.145 1.00 93.00 100 ASP A CA 1
ATOM 781 C C . ASP A 1 100 ? -0.249 5.570 8.102 1.00 93.00 100 ASP A C 1
ATOM 783 O O . ASP A 1 100 ? -0.108 4.893 9.130 1.00 93.00 100 ASP A O 1
ATOM 787 N N . LEU A 1 101 ? 0.215 5.184 6.911 1.00 94.00 101 LEU A N 1
ATOM 788 C CA . LEU A 1 101 ? 1.035 3.991 6.707 1.00 94.00 101 LEU A CA 1
ATOM 789 C C . LEU A 1 101 ? 2.493 4.389 6.485 1.00 94.00 101 LEU A C 1
ATOM 791 O O . LEU A 1 101 ? 2.829 4.987 5.464 1.00 94.00 101 LEU A O 1
ATOM 795 N N . ASP A 1 102 ? 3.363 4.016 7.416 1.00 92.94 102 ASP A N 1
ATOM 796 C CA . ASP A 1 102 ? 4.805 4.198 7.273 1.00 92.94 102 ASP A CA 1
ATOM 797 C C . ASP A 1 102 ? 5.382 3.044 6.440 1.00 92.94 102 ASP A C 1
ATOM 799 O O . ASP A 1 102 ? 5.489 1.922 6.938 1.00 92.94 102 ASP A O 1
ATOM 803 N N . LEU A 1 103 ? 5.728 3.287 5.173 1.00 93.25 103 LEU A N 1
ATOM 804 C CA . LEU A 1 103 ? 6.146 2.238 4.234 1.00 93.25 103 LEU A CA 1
ATOM 805 C C . LEU A 1 103 ? 7.549 2.484 3.669 1.00 93.25 103 LEU A C 1
ATOM 807 O O . LEU A 1 103 ? 7.891 3.589 3.246 1.00 93.25 103 LEU A O 1
ATOM 811 N N . ILE A 1 104 ? 8.343 1.417 3.590 1.00 92.38 104 ILE A N 1
ATOM 812 C CA . ILE A 1 104 ? 9.620 1.377 2.866 1.00 92.38 104 ILE A CA 1
ATOM 813 C C . ILE A 1 104 ? 9.544 0.295 1.788 1.00 92.38 104 ILE A C 1
ATOM 815 O O . ILE A 1 104 ? 8.970 -0.772 2.008 1.00 92.38 104 ILE A O 1
ATOM 819 N N . PHE A 1 105 ? 10.136 0.566 0.626 1.00 94.19 105 PHE A N 1
ATOM 820 C CA . PHE A 1 105 ? 10.148 -0.346 -0.514 1.00 94.19 105 PHE A CA 1
ATOM 821 C C . PHE A 1 105 ? 11.558 -0.872 -0.763 1.00 94.19 105 PHE A C 1
ATOM 823 O O . PHE A 1 105 ? 12.491 -0.088 -0.942 1.00 94.19 105 PHE A O 1
ATOM 830 N N . LEU A 1 106 ? 11.702 -2.192 -0.813 1.00 94.19 106 LEU A N 1
ATOM 831 C CA . LEU A 1 106 ? 12.978 -2.865 -1.043 1.00 94.19 106 LEU A CA 1
ATOM 832 C C . LEU A 1 106 ? 12.911 -3.710 -2.310 1.00 94.19 106 LEU A C 1
ATOM 834 O O . LEU A 1 106 ? 11.867 -4.290 -2.618 1.00 94.19 106 LEU A O 1
ATOM 838 N N . HIS A 1 107 ? 14.035 -3.811 -3.008 1.00 94.81 107 HIS A N 1
ATOM 839 C CA . HIS A 1 107 ? 14.201 -4.753 -4.108 1.00 94.81 107 HIS A CA 1
ATOM 840 C C . HIS A 1 107 ? 15.567 -5.432 -4.026 1.00 94.81 107 HIS A C 1
ATOM 842 O O . HIS A 1 107 ? 16.535 -4.852 -3.543 1.00 94.81 107 HIS A O 1
ATOM 848 N N . ASP A 1 108 ? 15.702 -6.625 -4.587 1.00 93.12 108 ASP A N 1
ATOM 849 C CA . ASP A 1 108 ? 16.994 -7.317 -4.693 1.00 93.12 108 ASP A CA 1
ATOM 850 C C . ASP A 1 108 ? 17.480 -7.436 -6.145 1.00 93.12 108 ASP A C 1
ATOM 852 O O . ASP A 1 108 ? 18.192 -8.365 -6.521 1.00 93.12 108 ASP A O 1
ATOM 856 N N . CYS A 1 109 ? 17.117 -6.439 -6.959 1.00 94.06 109 CYS A N 1
ATOM 857 C CA . CYS A 1 109 ? 17.432 -6.373 -8.378 1.00 94.06 109 CYS A CA 1
ATOM 858 C C . CYS A 1 109 ? 18.948 -6.257 -8.660 1.00 94.06 109 CYS A C 1
ATOM 860 O O . CYS A 1 109 ? 19.595 -5.288 -8.215 1.00 94.06 109 CYS A O 1
ATOM 862 N N . PRO A 1 110 ? 19.516 -7.163 -9.480 1.00 94.31 110 PRO A N 1
ATOM 863 C CA . PRO A 1 110 ? 20.860 -7.013 -10.034 1.00 94.31 110 PRO A CA 1
ATOM 864 C C . PRO A 1 110 ? 21.023 -5.706 -10.827 1.00 94.31 110 PRO A C 1
ATOM 866 O O . PRO A 1 110 ? 20.042 -5.121 -11.286 1.00 94.31 110 PRO A O 1
ATOM 869 N N . MET A 1 111 ? 22.264 -5.227 -10.961 1.00 92.06 111 MET A N 1
ATOM 870 C CA . MET A 1 111 ? 22.589 -3.983 -11.688 1.00 92.06 111 MET A CA 1
ATOM 871 C C . MET A 1 111 ? 22.437 -4.107 -13.209 1.00 92.06 111 MET A C 1
ATOM 873 O O . MET A 1 111 ? 22.317 -3.101 -13.891 1.00 92.06 111 MET A O 1
ATOM 877 N N . ASP A 1 112 ? 22.509 -5.323 -13.732 1.00 94.56 112 ASP A N 1
ATOM 878 C CA . ASP A 1 112 ? 22.470 -5.673 -15.152 1.00 94.56 112 ASP A CA 1
ATOM 879 C C . ASP A 1 112 ? 21.102 -6.217 -15.594 1.00 94.56 112 ASP A C 1
ATOM 881 O O . ASP A 1 112 ? 20.911 -6.571 -16.758 1.00 94.56 112 ASP A O 1
ATOM 885 N N . ALA A 1 113 ? 20.136 -6.281 -14.674 1.00 96.00 113 ALA A N 1
ATOM 886 C CA . ALA A 1 113 ? 18.788 -6.721 -14.984 1.00 96.00 113 ALA A CA 1
ATOM 887 C C . ALA A 1 113 ? 18.045 -5.672 -15.827 1.00 96.00 113 ALA A C 1
ATOM 889 O O . ALA A 1 113 ? 18.055 -4.484 -15.511 1.00 96.00 113 ALA A O 1
ATOM 890 N N . MET A 1 114 ? 17.331 -6.138 -16.848 1.00 97.19 114 MET A N 1
ATOM 891 C CA . MET A 1 114 ? 16.525 -5.326 -17.768 1.00 97.19 114 MET A CA 1
ATOM 892 C C . MET A 1 114 ? 15.105 -5.885 -17.835 1.00 97.19 114 MET A C 1
ATOM 894 O O . MET A 1 114 ? 14.882 -7.049 -17.501 1.00 97.19 114 MET A O 1
ATOM 898 N N . THR A 1 115 ? 14.128 -5.078 -18.231 1.00 97.50 115 THR A N 1
ATOM 899 C CA . THR A 1 115 ? 12.750 -5.554 -18.414 1.00 97.50 115 THR A CA 1
ATOM 900 C C . THR A 1 115 ? 12.533 -6.188 -19.789 1.00 97.50 115 THR A C 1
ATOM 902 O O . THR A 1 115 ? 13.129 -5.762 -20.769 1.00 97.50 115 THR A O 1
ATOM 905 N N . ASP A 1 116 ? 11.664 -7.193 -19.879 1.00 95.56 116 ASP A N 1
ATOM 906 C CA . ASP A 1 116 ? 11.472 -8.023 -21.082 1.00 95.56 116 ASP A CA 1
ATOM 907 C C . ASP A 1 116 ? 10.337 -7.575 -22.032 1.00 95.56 116 ASP A C 1
ATOM 909 O O . ASP A 1 116 ? 9.964 -8.309 -22.948 1.00 95.56 116 ASP A O 1
ATOM 913 N N . GLY A 1 117 ? 9.760 -6.389 -21.824 1.00 93.50 117 GLY A N 1
ATOM 914 C CA . GLY A 1 117 ? 8.664 -5.862 -22.642 1.00 93.50 117 GLY A CA 1
ATOM 915 C C . GLY A 1 117 ? 9.123 -5.016 -23.830 1.00 93.50 117 GLY A C 1
ATOM 916 O O . GLY A 1 117 ? 10.304 -4.743 -24.016 1.00 93.50 117 GLY A O 1
ATOM 917 N N . GLU A 1 118 ? 8.160 -4.520 -24.617 1.00 89.06 118 GLU A N 1
ATOM 918 C CA . GLU A 1 118 ? 8.431 -3.711 -25.823 1.00 89.06 118 GLU A CA 1
ATOM 919 C C . GLU A 1 118 ? 9.249 -2.444 -25.538 1.00 89.06 118 GLU A C 1
ATOM 921 O O . GLU A 1 118 ? 9.998 -1.960 -26.388 1.00 89.06 118 GLU A O 1
ATOM 926 N N . ARG A 1 119 ? 9.098 -1.895 -24.329 1.00 93.31 119 ARG A N 1
ATOM 927 C CA . ARG A 1 119 ? 9.886 -0.772 -23.833 1.00 93.31 119 ARG A CA 1
ATOM 928 C C . ARG A 1 119 ? 10.816 -1.244 -22.723 1.00 93.31 119 ARG A C 1
ATOM 930 O O . ARG A 1 119 ? 10.469 -1.152 -21.546 1.00 93.31 119 ARG A O 1
ATOM 937 N N . GLU A 1 120 ? 12.002 -1.681 -23.118 1.00 96.06 120 GLU A N 1
ATOM 938 C CA . GLU A 1 120 ? 13.064 -2.090 -22.202 1.00 96.06 120 GLU A CA 1
ATOM 939 C C . GLU A 1 120 ? 13.534 -0.916 -21.323 1.00 96.06 120 GLU A C 1
ATOM 941 O O . GLU A 1 120 ? 13.767 0.203 -21.800 1.00 96.06 120 GLU A O 1
ATOM 946 N N . ILE A 1 121 ? 13.647 -1.173 -20.020 1.00 97.25 121 ILE A N 1
ATOM 947 C CA . ILE A 1 121 ? 14.245 -0.276 -19.029 1.00 97.25 121 ILE A CA 1
ATOM 948 C C . ILE A 1 121 ? 15.115 -1.071 -18.049 1.00 97.25 121 ILE A C 1
ATOM 950 O O . ILE A 1 121 ? 14.960 -2.282 -17.902 1.00 97.25 121 ILE A O 1
ATOM 954 N N . ASP A 1 122 ? 15.983 -0.360 -17.332 1.00 97.56 122 ASP A N 1
ATOM 955 C CA . ASP A 1 122 ? 16.746 -0.906 -16.208 1.00 97.56 122 ASP A CA 1
ATOM 956 C C . ASP A 1 122 ? 15.813 -1.476 -15.118 1.00 97.56 122 ASP A C 1
ATOM 958 O O . ASP A 1 122 ? 14.796 -0.871 -14.756 1.00 97.56 122 ASP A O 1
ATOM 962 N N . GLY A 1 123 ? 16.158 -2.645 -14.574 1.00 95.69 123 GLY A N 1
ATOM 963 C CA . GLY A 1 123 ? 15.343 -3.358 -13.591 1.00 95.69 123 GLY A CA 1
ATOM 964 C C . GLY A 1 123 ? 15.163 -2.598 -12.273 1.00 95.69 123 GLY A C 1
ATOM 965 O O . GLY A 1 123 ? 14.077 -2.619 -11.692 1.00 95.69 123 GLY A O 1
ATOM 966 N N . ARG A 1 124 ? 16.165 -1.840 -11.815 1.00 95.00 124 ARG A N 1
ATOM 967 C CA . ARG A 1 124 ? 16.024 -0.978 -10.626 1.00 95.00 124 ARG A CA 1
ATOM 968 C C . ARG A 1 124 ? 15.118 0.204 -10.929 1.00 95.00 124 ARG A C 1
ATOM 970 O O . ARG A 1 124 ? 14.289 0.586 -10.101 1.00 95.00 124 ARG A O 1
ATOM 977 N N . GLN A 1 125 ? 15.208 0.750 -12.142 1.00 95.81 125 GLN A N 1
ATOM 978 C CA . GLN A 1 125 ? 14.275 1.773 -12.605 1.00 95.81 125 GLN A CA 1
ATOM 979 C C . GLN A 1 125 ? 12.830 1.250 -12.658 1.00 95.81 125 GLN A C 1
ATOM 981 O O . GLN A 1 125 ? 11.907 2.005 -12.337 1.00 95.81 125 GLN A O 1
ATOM 986 N N . PHE A 1 126 ? 12.615 -0.019 -13.014 1.00 97.50 126 PHE A N 1
ATOM 987 C CA . PHE A 1 126 ? 11.296 -0.652 -12.954 1.00 97.50 126 PHE A CA 1
ATOM 988 C C . PHE A 1 126 ? 10.730 -0.646 -11.528 1.00 97.50 126 PHE A C 1
ATOM 990 O O . PHE A 1 126 ? 9.625 -0.142 -11.317 1.00 97.50 126 PHE A O 1
ATOM 997 N N . TYR A 1 127 ? 11.489 -1.114 -10.532 1.00 97.25 127 TYR A N 1
ATOM 998 C CA . TYR A 1 127 ? 11.031 -1.124 -9.136 1.00 97.25 127 TYR A CA 1
ATOM 999 C C . TYR A 1 127 ? 10.856 0.280 -8.549 1.00 97.25 127 TYR A C 1
ATOM 1001 O O . TYR A 1 127 ? 9.920 0.521 -7.785 1.00 97.25 127 TYR A O 1
ATOM 1009 N N . LEU A 1 128 ? 11.687 1.244 -8.955 1.00 95.31 128 LEU A N 1
ATOM 1010 C CA . LEU A 1 128 ? 11.496 2.646 -8.589 1.00 95.31 128 LEU A CA 1
ATOM 1011 C C . LEU A 1 128 ? 10.153 3.181 -9.110 1.00 95.31 128 LEU A C 1
ATOM 1013 O O . LEU A 1 128 ? 9.407 3.817 -8.364 1.00 95.31 128 LEU A O 1
ATOM 1017 N N . ARG A 1 129 ? 9.825 2.906 -10.380 1.00 95.94 129 ARG A N 1
ATOM 1018 C CA . ARG A 1 129 ? 8.535 3.283 -10.982 1.00 95.94 129 ARG A CA 1
ATOM 1019 C C . ARG A 1 129 ? 7.370 2.546 -10.324 1.00 95.94 129 ARG A C 1
ATOM 1021 O O . ARG A 1 129 ? 6.327 3.158 -10.112 1.00 95.94 129 ARG A O 1
ATOM 1028 N N . LEU A 1 130 ? 7.553 1.279 -9.954 1.00 97.12 130 LEU A N 1
ATOM 1029 C CA . LEU A 1 130 ? 6.568 0.500 -9.205 1.00 97.12 130 LEU A CA 1
ATOM 1030 C C . LEU A 1 130 ? 6.261 1.152 -7.849 1.00 97.12 130 LEU A C 1
ATOM 1032 O O . LEU A 1 130 ? 5.095 1.395 -7.547 1.00 97.12 130 LEU A O 1
ATOM 1036 N N . ALA A 1 131 ? 7.285 1.511 -7.071 1.00 95.75 131 ALA A N 1
ATOM 1037 C CA . ALA A 1 131 ? 7.117 2.204 -5.794 1.00 95.75 131 ALA A CA 1
ATOM 1038 C C . ALA A 1 131 ? 6.413 3.563 -5.965 1.00 95.75 131 ALA A C 1
ATOM 1040 O O . ALA A 1 131 ? 5.468 3.872 -5.241 1.00 95.75 131 ALA A O 1
ATOM 1041 N N . GLN A 1 132 ? 6.800 4.355 -6.974 1.00 94.44 132 GLN A N 1
ATOM 1042 C CA . GLN A 1 132 ? 6.116 5.613 -7.308 1.00 94.44 132 GLN A CA 1
ATOM 1043 C C . GLN A 1 132 ? 4.643 5.386 -7.654 1.00 94.44 132 GLN A C 1
ATOM 1045 O O . GLN A 1 132 ? 3.777 6.166 -7.253 1.00 94.44 132 GLN A O 1
ATOM 1050 N N . ARG A 1 133 ? 4.348 4.306 -8.382 1.00 95.12 133 ARG A N 1
ATOM 1051 C CA . ARG A 1 133 ? 2.984 3.959 -8.755 1.00 95.12 133 ARG A CA 1
ATOM 1052 C C . ARG A 1 133 ? 2.151 3.546 -7.549 1.00 95.12 133 ARG A C 1
ATOM 1054 O O . ARG A 1 133 ? 1.036 4.034 -7.416 1.00 95.12 133 ARG A O 1
ATOM 1061 N N . ILE A 1 134 ? 2.699 2.734 -6.650 1.00 96.00 134 ILE A N 1
ATOM 1062 C CA . ILE A 1 134 ? 2.055 2.364 -5.383 1.00 96.00 134 ILE A CA 1
ATOM 1063 C C . ILE A 1 134 ? 1.695 3.624 -4.583 1.00 96.00 134 ILE A C 1
ATOM 1065 O O . ILE A 1 134 ? 0.536 3.802 -4.209 1.00 96.00 134 ILE A O 1
ATOM 1069 N N . MET A 1 135 ? 2.650 4.545 -4.404 1.00 94.12 135 MET A N 1
ATOM 1070 C CA . MET A 1 135 ? 2.415 5.824 -3.717 1.00 94.12 135 MET A CA 1
ATOM 1071 C C . MET A 1 135 ? 1.279 6.626 -4.364 1.00 94.12 135 MET A C 1
ATOM 1073 O O . MET A 1 135 ? 0.422 7.181 -3.672 1.00 94.12 135 MET A O 1
ATOM 1077 N N . HIS A 1 136 ? 1.245 6.674 -5.697 1.00 93.88 136 HIS A N 1
ATOM 1078 C CA . HIS A 1 136 ? 0.189 7.353 -6.440 1.00 93.88 136 HIS A CA 1
ATOM 1079 C C . HIS A 1 136 ? -1.188 6.704 -6.234 1.00 93.88 136 HIS A C 1
ATOM 1081 O O . HIS A 1 136 ? -2.154 7.413 -5.959 1.00 93.88 136 HIS A O 1
ATOM 1087 N N . LEU A 1 137 ? -1.300 5.376 -6.310 1.00 94.31 137 LEU A N 1
ATOM 1088 C CA . LEU A 1 137 ? -2.577 4.677 -6.121 1.00 94.31 137 LEU A CA 1
ATOM 1089 C C . LEU A 1 137 ? -3.148 4.902 -4.705 1.00 94.31 137 LEU A C 1
ATOM 1091 O O . LEU A 1 137 ? -4.361 5.077 -4.547 1.00 94.31 137 LEU A O 1
ATOM 1095 N N . PHE A 1 138 ? -2.283 4.988 -3.688 1.00 94.88 138 PHE A N 1
ATOM 1096 C CA . PHE A 1 138 ? -2.693 5.309 -2.318 1.00 94.88 138 PHE A CA 1
ATOM 1097 C C . PHE A 1 138 ? -3.212 6.746 -2.152 1.00 94.88 138 PHE A C 1
ATOM 1099 O O . PHE A 1 138 ? -4.275 6.955 -1.559 1.00 94.88 138 PHE A O 1
ATOM 1106 N N . SER A 1 139 ? -2.479 7.719 -2.700 1.00 91.56 139 SER A N 1
ATOM 1107 C CA . SER A 1 139 ? -2.691 9.159 -2.474 1.00 91.56 139 SER A CA 1
ATOM 1108 C C . SER A 1 139 ? -3.656 9.830 -3.456 1.00 91.56 139 SER A C 1
ATOM 1110 O O . SER A 1 139 ? -4.144 10.928 -3.187 1.00 91.56 139 SER A O 1
ATOM 1112 N N . THR A 1 140 ? -3.966 9.194 -4.590 1.00 91.62 140 THR A N 1
ATOM 1113 C CA . THR A 1 140 ? -4.871 9.773 -5.595 1.00 91.62 140 THR A CA 1
ATOM 1114 C C . THR A 1 140 ? -6.257 10.004 -5.004 1.00 91.62 140 THR A C 1
ATOM 1116 O O . THR A 1 140 ? -6.813 9.146 -4.318 1.00 91.62 140 THR A O 1
ATOM 1119 N N . ARG A 1 141 ? -6.842 11.175 -5.257 1.00 88.25 141 ARG A N 1
ATOM 1120 C CA . ARG A 1 141 ? -8.181 11.506 -4.771 1.00 88.25 141 ARG A CA 1
ATOM 1121 C C . ARG A 1 141 ? -9.225 11.113 -5.811 1.00 88.25 141 ARG A C 1
ATOM 1123 O O . ARG A 1 141 ? -9.156 11.557 -6.948 1.00 88.25 141 ARG A O 1
ATOM 1130 N N . THR A 1 142 ? -10.192 10.315 -5.381 1.00 89.81 142 THR A N 1
ATOM 1131 C CA . THR A 1 142 ? -11.394 9.931 -6.143 1.00 89.81 142 THR A CA 1
ATOM 1132 C C . THR A 1 142 ? -12.636 10.530 -5.470 1.00 89.81 142 THR A C 1
ATOM 1134 O O . THR A 1 142 ? -12.508 11.259 -4.477 1.00 89.81 142 THR A O 1
ATOM 1137 N N . SER A 1 143 ? -13.838 10.193 -5.951 1.00 87.00 143 SER A N 1
ATOM 1138 C CA . SER A 1 143 ? -15.100 10.539 -5.281 1.00 87.00 143 SER A CA 1
ATOM 1139 C C . SER A 1 143 ? -15.152 10.086 -3.819 1.00 87.00 143 SER A C 1
ATOM 1141 O O . SER A 1 143 ? -15.641 10.836 -2.975 1.00 87.00 143 SER A O 1
ATOM 1143 N N . SER A 1 144 ? -14.581 8.921 -3.493 1.00 88.62 144 SER A N 1
ATOM 1144 C CA . SER A 1 144 ? -14.508 8.399 -2.119 1.00 88.62 144 SER A CA 1
ATOM 1145 C C . SER A 1 144 ? -13.271 8.861 -1.329 1.00 88.62 144 SER A C 1
ATOM 1147 O O . SER A 1 144 ? -12.953 8.309 -0.274 1.00 88.62 144 SER A O 1
ATOM 1149 N N . GLY A 1 145 ? -12.551 9.879 -1.812 1.00 91.31 145 GLY A N 1
ATOM 1150 C CA . GLY A 1 145 ? -11.352 10.414 -1.165 1.00 91.31 145 GLY A CA 1
ATOM 1151 C C . GLY A 1 145 ? -10.073 9.666 -1.553 1.00 91.31 145 GLY A C 1
ATOM 1152 O O . GLY A 1 145 ? -9.912 9.238 -2.699 1.00 91.31 145 GLY A O 1
ATOM 1153 N N . ILE A 1 146 ? -9.132 9.561 -0.616 1.00 93.25 146 ILE A N 1
ATOM 1154 C CA . ILE A 1 146 ? -7.853 8.848 -0.788 1.00 93.25 146 ILE A CA 1
ATOM 1155 C C . ILE A 1 146 ? -7.902 7.479 -0.098 1.00 93.25 146 ILE A C 1
ATOM 1157 O O . ILE A 1 146 ? -8.746 7.261 0.774 1.00 93.25 146 ILE A O 1
ATOM 1161 N N . LEU A 1 147 ? -7.005 6.559 -0.466 1.00 93.19 147 LEU A N 1
ATOM 1162 C CA . LEU A 1 147 ? -6.981 5.229 0.142 1.00 93.19 147 LEU A CA 1
ATOM 1163 C C . LEU A 1 147 ? -6.274 5.254 1.500 1.00 93.19 147 LEU A C 1
ATOM 1165 O O . LEU A 1 147 ? -6.904 4.933 2.496 1.00 93.19 147 LEU A O 1
ATOM 1169 N N . TYR A 1 148 ? -5.015 5.679 1.571 1.00 94.38 148 TYR A N 1
ATOM 1170 C CA . TYR A 1 148 ? -4.285 5.956 2.816 1.00 94.38 148 TYR A CA 1
ATOM 1171 C C . TYR A 1 148 ? -3.283 7.080 2.555 1.00 94.38 148 TYR A C 1
ATOM 1173 O O . TYR A 1 148 ? -2.759 7.187 1.446 1.00 94.38 148 TYR A O 1
ATOM 1181 N N . GLU A 1 149 ? -3.004 7.886 3.575 1.00 92.62 149 GLU A N 1
ATOM 1182 C CA . GLU A 1 149 ? -1.780 8.684 3.584 1.00 92.62 149 GLU A CA 1
ATOM 1183 C C . GLU A 1 149 ? -0.602 7.732 3.808 1.00 92.62 149 GLU A C 1
ATOM 1185 O O . GLU A 1 149 ? -0.661 6.849 4.671 1.00 92.62 149 GLU A O 1
ATOM 1190 N N . VAL A 1 150 ? 0.447 7.877 3.000 1.00 91.69 150 VAL A N 1
ATOM 1191 C CA . VAL A 1 150 ? 1.637 7.025 3.072 1.00 91.69 150 VAL A CA 1
ATOM 1192 C C . VAL A 1 150 ? 2.850 7.889 3.359 1.00 91.69 150 VAL A C 1
ATOM 1194 O O . VAL A 1 150 ? 3.158 8.816 2.606 1.00 91.69 150 VAL A O 1
ATOM 1197 N N . ASP A 1 151 ? 3.565 7.543 4.422 1.00 87.12 151 ASP A N 1
ATOM 1198 C CA . ASP A 1 151 ? 4.821 8.169 4.792 1.00 87.12 151 ASP A CA 1
ATOM 1199 C C . ASP A 1 151 ? 6.002 7.254 4.440 1.00 87.12 151 ASP A C 1
ATOM 1201 O O . ASP A 1 151 ? 6.186 6.181 5.005 1.00 87.12 151 ASP A O 1
ATOM 1205 N N . ALA A 1 152 ? 6.833 7.698 3.495 1.00 79.69 152 ALA A N 1
ATOM 1206 C CA . ALA A 1 152 ? 8.049 6.997 3.079 1.00 79.69 152 ALA A CA 1
ATOM 1207 C C . ALA A 1 152 ? 9.335 7.696 3.563 1.00 79.69 152 ALA A C 1
ATOM 1209 O O . ALA A 1 152 ? 10.413 7.516 2.982 1.00 79.69 152 ALA A O 1
ATOM 1210 N N . ARG A 1 153 ? 9.254 8.563 4.583 1.00 72.75 153 ARG A N 1
ATOM 1211 C CA . ARG A 1 153 ? 10.399 9.345 5.092 1.00 72.75 153 ARG A CA 1
ATOM 1212 C C . ARG A 1 153 ? 11.396 8.525 5.909 1.00 72.75 153 ARG A C 1
ATOM 1214 O O . ARG A 1 153 ? 12.511 8.996 6.100 1.00 72.75 153 ARG A O 1
ATOM 1221 N N . LEU A 1 154 ? 11.036 7.320 6.348 1.00 66.00 154 LEU A N 1
ATOM 1222 C CA . LEU A 1 154 ? 11.906 6.442 7.144 1.00 66.00 154 LEU A CA 1
ATOM 1223 C C . LEU A 1 154 ? 12.900 5.611 6.310 1.00 66.00 154 LEU A C 1
ATOM 1225 O O . LEU A 1 154 ? 13.698 4.865 6.872 1.00 66.00 154 LEU A O 1
ATOM 1229 N N . ARG A 1 155 ? 12.882 5.734 4.977 1.00 71.38 155 ARG A N 1
ATOM 1230 C CA . ARG A 1 155 ? 13.820 5.030 4.085 1.00 71.38 155 ARG A CA 1
ATOM 1231 C C . ARG A 1 155 ? 15.283 5.467 4.299 1.00 71.38 155 ARG A C 1
ATOM 1233 O O . ARG A 1 155 ? 15.507 6.585 4.772 1.00 71.38 155 ARG A O 1
ATOM 1240 N N . PRO A 1 156 ? 16.291 4.644 3.939 1.00 52.62 156 PRO A N 1
ATOM 1241 C CA . PRO A 1 156 ? 17.703 5.023 4.046 1.00 52.62 156 PRO A CA 1
ATOM 1242 C 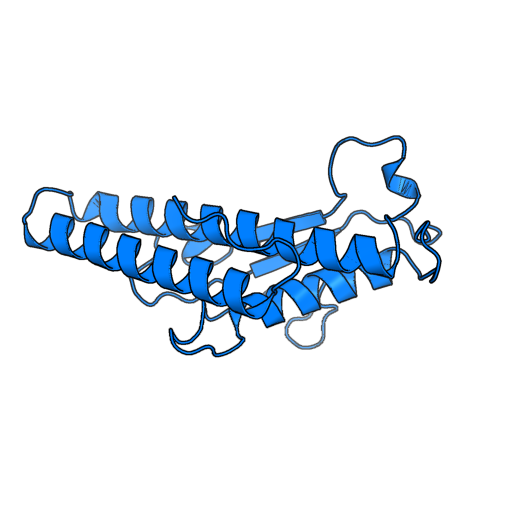C . PRO A 1 156 ? 17.969 6.384 3.379 1.00 52.62 156 PRO A C 1
ATOM 1244 O O . PRO A 1 156 ? 17.562 6.603 2.241 1.00 52.62 156 PRO A O 1
ATOM 1247 N N . SER A 1 157 ? 18.616 7.312 4.093 1.00 61.44 157 SER A N 1
ATOM 1248 C CA . SER A 1 157 ? 18.822 8.725 3.692 1.00 61.44 157 SER A CA 1
ATOM 1249 C C . SER A 1 157 ? 17.564 9.618 3.661 1.00 61.44 157 SER A C 1
ATOM 1251 O O . SER A 1 157 ? 17.603 10.744 3.156 1.00 61.44 157 SER A O 1
ATOM 1253 N N . GLY A 1 158 ? 16.450 9.162 4.236 1.00 60.06 158 GLY A N 1
ATOM 1254 C CA . GLY A 1 158 ? 15.217 9.925 4.418 1.00 60.06 158 GLY A CA 1
ATOM 1255 C C . GLY A 1 158 ? 14.614 10.429 3.107 1.00 60.06 158 GLY A C 1
ATOM 1256 O O . GLY A 1 158 ? 14.640 9.743 2.087 1.00 60.06 158 GLY A O 1
ATOM 1257 N N . ALA A 1 159 ? 14.100 11.663 3.098 1.00 60.03 159 ALA A N 1
ATOM 1258 C CA . ALA A 1 159 ? 13.524 12.285 1.900 1.00 60.03 159 ALA A CA 1
ATOM 1259 C C . ALA A 1 159 ? 14.516 12.442 0.725 1.00 60.03 159 ALA A C 1
ATOM 1261 O O . ALA A 1 159 ? 14.067 12.586 -0.412 1.00 60.03 159 ALA A O 1
ATOM 1262 N N . ALA A 1 160 ? 15.826 12.382 0.983 1.00 49.09 160 ALA A N 1
ATOM 1263 C CA . ALA A 1 160 ? 16.882 12.473 -0.026 1.00 49.09 160 ALA A CA 1
ATOM 1264 C C . ALA A 1 160 ? 17.329 11.101 -0.577 1.00 49.09 160 ALA A C 1
ATOM 1266 O O . ALA A 1 160 ? 18.098 11.051 -1.534 1.00 49.09 160 ALA A O 1
ATOM 1267 N N . GLY A 1 161 ? 16.861 9.992 0.007 1.00 57.22 161 GLY A N 1
ATOM 1268 C CA . GLY A 1 161 ? 17.170 8.635 -0.446 1.00 57.22 161 GLY A CA 1
ATOM 1269 C C . GLY A 1 161 ? 16.315 8.168 -1.622 1.00 57.22 161 GLY A C 1
ATOM 1270 O O . GLY A 1 161 ? 15.212 8.686 -1.847 1.00 57.22 161 GLY A O 1
ATOM 1271 N N . MET A 1 162 ? 16.797 7.150 -2.346 1.00 62.38 162 MET A N 1
ATOM 1272 C CA . MET A 1 162 ? 16.016 6.475 -3.392 1.00 62.38 162 MET A CA 1
ATOM 1273 C C . MET A 1 162 ? 14.714 5.916 -2.803 1.00 62.38 162 MET A C 1
ATOM 1275 O O . MET A 1 162 ? 14.700 5.442 -1.671 1.00 62.38 162 MET A O 1
ATOM 1279 N N . LEU A 1 163 ? 13.607 6.006 -3.548 1.00 66.12 163 LEU A N 1
ATOM 1280 C CA . LEU A 1 163 ? 12.293 5.544 -3.072 1.00 66.12 163 LEU A CA 1
ATOM 1281 C C . LEU A 1 163 ? 12.218 4.011 -2.974 1.00 66.12 163 LEU A C 1
ATOM 1283 O O . LEU A 1 163 ? 11.449 3.491 -2.175 1.00 66.12 163 LEU A O 1
ATOM 1287 N N . SER A 1 164 ? 13.033 3.316 -3.765 1.00 54.22 164 SER A N 1
ATOM 1288 C CA . SER A 1 164 ? 13.296 1.887 -3.640 1.00 54.22 164 SER A CA 1
ATOM 1289 C C . SER A 1 164 ? 14.808 1.678 -3.659 1.00 54.22 164 SER A C 1
ATOM 1291 O O . SER A 1 164 ? 15.506 2.356 -4.420 1.00 54.22 164 SER A O 1
ATOM 1293 N N . SER A 1 165 ? 15.299 0.815 -2.773 1.00 59.09 165 SER A N 1
ATOM 1294 C CA . SER A 1 165 ? 16.721 0.507 -2.589 1.00 59.09 165 SER A CA 1
ATOM 1295 C C . SER A 1 165 ? 16.961 -0.988 -2.538 1.00 59.09 165 SER A C 1
ATOM 1297 O O . SER A 1 165 ? 16.089 -1.672 -1.949 1.00 59.09 165 SER A O 1
#

Foldseek 3Di:
DDDQDLPDLQSLLVVLLVVLVVQLVVLVVCVVVVVDPPVCSLVSVLVSVVVSLVSLLVSLVVVLCVPFNAWPVCPPHDDRQKDKDWDDSNNVSNDDSQDATEIAMEGPDDQPIWHDDPHIDGNVVSSLSSLVSSQCSQQPQHPSGGNHHYADQPYVVGPPDRSYD

InterPro domains:
  IPR005190 Glutamate-ammonia ligase adenylyltransferase, repeated domain [PF03710] (6-164)
  IPR023057 Bifunctional glutamine synthetase adenylyltransferase/adenylyl-removing enzyme [PTHR30621] (4-164)
  IPR043519 Nucleotidyltransferase superfamily [G3DSA:3.30.460.10] (1-165)
  IPR043519 Nucleotidyltransferase superfamily [SSF81301] (6-163)

Organism: Escherichia coli (NCBI:txid562)

Secondary structure (DSSP, 8-state):
-PPPPTT-HHHHHHHHHHHHHHHHHHHHHHHHTTSS-HHHHHHHHHHHHHHHHHHHHHHHHHHHHHHH--BGGGTTSSS-SEEEEEEHHHHTT---TT--EEEEEEE---TT-BB-SSS--BHHHHHHHHHHHHHHHHH--BTTB-S--EE-TTSTTGGGS-SB-

pLDDT: mean 89.31, std 11.29, range [38.94, 97.56]

Radius of gyration: 17.36 Å; chains: 1; bounding box: 44×31×48 Å